Protein AF-A0A1X1FHA3-F1 (afdb_monomer)

Radius of gyration: 15.9 Å; Cα contacts (8 Å, |Δi|>4): 36; chains: 1; bounding box: 35×18×47 Å

Foldseek 3Di:
DDDDVLLVLLVVLLVQLVVLVVCLVPDPDDPVVSVVSNVVSVVSNVSSVVSVVVVVVVVVVVVVVD

Sequence (66 aa):
MSFSPKLIVADVSLIISIALGLFIQKASLADDVKIGLVILAGIFLMVSVVINLVVATQRRKEKRQK

pLDDT: mean 84.3, std 9.94, range [46.19, 92.81]

Organism: NCBI:txid152331

Solvent-accessible surface area (backbone atoms only — not comparable to full-atom values): 3653 Å² total; per-residue (Å²): 131,87,82,54,70,64,58,54,54,21,51,53,29,38,52,50,19,53,51,44,55,55,45,56,75,73,48,95,63,58,67,73,56,46,53,53,49,52,52,52,23,49,51,29,40,50,52,18,52,51,47,51,51,51,52,54,51,51,55,54,52,57,65,72,76,107

Secondary structure (DSSP, 8-state):
----HHHHHHHHHHHHHHHHHHHHHHS---HHHHHHHHHHHHHHHHHHHHHHHHHHHHHHHHHH--

Nearest PDB structures (foldseek):
  8oiq-assembly1_Aa  TM=6.187E-01  e=2.524E+00  Homo sapiens
  3ja6-assembly1_I  TM=7.513E-01  e=6.663E+00  Escherichia coli
  7xnj-assembly1_D  TM=8.056E-01  e=8.632E+00  Pseudomonas aeruginosa PAO1

Mean predicted aligned error: 6.42 Å

Structure (mmCIF, N/CA/C/O backbone):
data_AF-A0A1X1FHA3-F1
#
_entry.id   AF-A0A1X1FHA3-F1
#
loop_
_atom_site.group_PDB
_atom_site.id
_atom_site.type_symbol
_atom_site.label_atom_id
_atom_site.label_alt_id
_atom_site.label_comp_id
_atom_site.label_asym_id
_atom_site.label_entity_id
_atom_site.label_seq_id
_atom_site.pdbx_PDB_ins_code
_atom_site.Cartn_x
_atom_site.Cartn_y
_atom_site.Cartn_z
_atom_site.occupancy
_atom_site.B_iso_or_equiv
_atom_site.auth_seq_id
_atom_site.auth_comp_id
_atom_site.auth_asym_id
_atom_site.auth_atom_id
_atom_site.pdbx_PDB_model_num
ATOM 1 N N . MET A 1 1 ? -18.265 13.794 13.547 1.00 46.19 1 MET A N 1
ATOM 2 C CA . MET A 1 1 ? -17.613 12.550 13.080 1.00 46.19 1 MET A CA 1
ATOM 3 C C . MET A 1 1 ? -16.121 12.698 13.324 1.00 46.19 1 MET A C 1
ATOM 5 O O . MET A 1 1 ? -15.516 13.572 12.724 1.00 46.19 1 MET A O 1
ATOM 9 N N . SER A 1 2 ? -15.552 11.956 14.277 1.00 47.91 2 SER A N 1
ATOM 10 C CA . SER A 1 2 ? -14.116 12.041 14.577 1.00 47.91 2 SER A CA 1
ATOM 11 C C . SER A 1 2 ? -13.333 11.460 13.396 1.00 47.91 2 SER A C 1
ATOM 13 O O . SER A 1 2 ? -13.450 10.271 13.095 1.00 47.91 2 SER A O 1
ATOM 15 N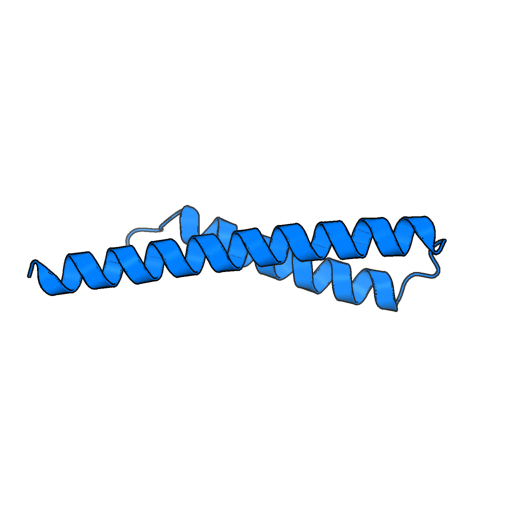 N . PHE A 1 3 ? -12.613 12.323 12.678 1.00 58.66 3 PHE A N 1
ATOM 16 C CA . PHE A 1 3 ? -11.676 11.933 11.629 1.00 58.66 3 PHE A CA 1
ATOM 17 C C . PHE A 1 3 ? -10.631 10.999 12.244 1.00 58.66 3 PHE A C 1
ATOM 19 O O . PHE A 1 3 ? -9.939 11.393 13.176 1.00 58.66 3 PHE A O 1
ATOM 26 N N . SER A 1 4 ? -10.525 9.762 11.749 1.00 72.00 4 SER A N 1
ATOM 27 C CA . SER A 1 4 ? -9.450 8.850 12.145 1.00 72.00 4 SER A CA 1
ATOM 28 C C . SER A 1 4 ? -8.325 8.975 11.118 1.00 72.00 4 SER A C 1
ATOM 30 O O . SER A 1 4 ? -8.486 8.462 10.008 1.00 72.00 4 SER A O 1
ATOM 32 N N . PRO A 1 5 ? -7.187 9.619 11.447 1.00 76.88 5 PRO A N 1
ATOM 33 C CA . PRO A 1 5 ? -6.068 9.791 10.514 1.00 76.88 5 PRO A CA 1
ATOM 34 C C . PRO A 1 5 ? -5.584 8.463 9.917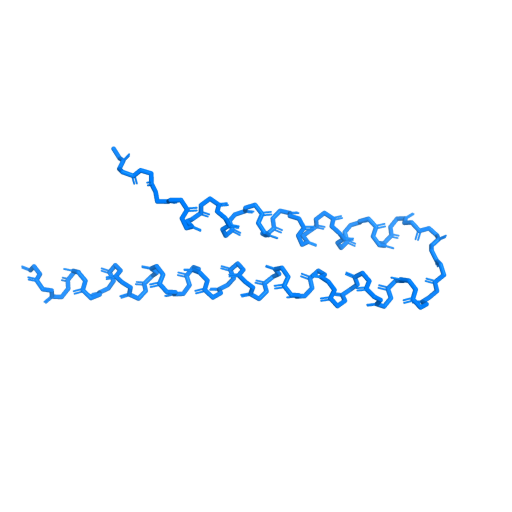 1.00 76.88 5 PRO A C 1
ATOM 36 O O . PRO A 1 5 ? -5.121 8.416 8.785 1.00 76.88 5 PRO A O 1
ATOM 39 N N . LYS A 1 6 ? -5.771 7.360 10.654 1.00 79.81 6 LYS A N 1
ATOM 40 C CA . LYS A 1 6 ? -5.450 5.996 10.220 1.00 79.81 6 LYS A CA 1
ATOM 41 C C . LYS A 1 6 ? -6.228 5.586 8.965 1.00 79.81 6 LYS A C 1
ATOM 43 O O . LYS A 1 6 ? -5.636 5.038 8.046 1.00 79.81 6 LYS A O 1
ATOM 48 N N . LEU A 1 7 ? -7.528 5.879 8.906 1.00 79.44 7 LEU A N 1
ATOM 49 C CA . LEU A 1 7 ? -8.365 5.525 7.753 1.00 79.44 7 LEU A CA 1
ATOM 50 C C . LEU A 1 7 ? -7.956 6.306 6.499 1.00 79.44 7 LEU A C 1
ATOM 52 O O . LEU A 1 7 ? -7.856 5.721 5.431 1.00 79.44 7 LEU A O 1
ATOM 56 N N . ILE A 1 8 ? -7.605 7.586 6.650 1.00 83.88 8 ILE A N 1
ATOM 57 C CA . ILE A 1 8 ? -7.113 8.408 5.534 1.00 83.88 8 ILE A CA 1
ATOM 58 C C . ILE A 1 8 ? -5.820 7.819 4.967 1.00 83.88 8 ILE A C 1
ATOM 60 O O . ILE A 1 8 ? -5.679 7.681 3.758 1.00 83.88 8 ILE A O 1
ATOM 64 N N . VAL A 1 9 ? -4.879 7.436 5.837 1.00 85.00 9 VAL A N 1
ATOM 65 C CA . VAL A 1 9 ? -3.619 6.811 5.408 1.00 85.00 9 VAL A CA 1
ATOM 66 C C . VAL A 1 9 ? -3.882 5.494 4.675 1.00 85.00 9 VAL A C 1
ATOM 68 O O . VAL A 1 9 ? -3.224 5.223 3.671 1.00 85.00 9 VAL A O 1
ATOM 71 N N . ALA A 1 10 ? -4.856 4.697 5.123 1.00 87.19 10 ALA A N 1
ATOM 72 C CA . ALA A 1 10 ? -5.243 3.464 4.441 1.00 87.19 10 ALA A CA 1
ATOM 73 C C . ALA A 1 10 ? -5.813 3.724 3.037 1.00 87.19 10 ALA A C 1
ATOM 75 O O . ALA A 1 10 ? -5.419 3.039 2.090 1.00 87.19 10 ALA A O 1
ATOM 76 N N . ASP A 1 11 ? -6.685 4.723 2.895 1.00 87.25 11 ASP A N 1
ATOM 77 C CA . ASP A 1 11 ? -7.311 5.083 1.618 1.00 87.25 11 ASP A CA 1
ATOM 78 C C . ASP A 1 11 ? -6.291 5.678 0.639 1.00 87.25 11 ASP A C 1
ATOM 80 O O . ASP A 1 11 ? -6.225 5.269 -0.519 1.00 87.25 11 ASP A O 1
ATOM 84 N N . VAL A 1 12 ? -5.424 6.580 1.106 1.00 89.50 12 VAL A N 1
ATOM 85 C CA . VAL A 1 12 ? -4.348 7.157 0.285 1.00 89.50 12 VAL A CA 1
ATOM 86 C C . VAL A 1 12 ? -3.362 6.075 -0.164 1.00 89.50 12 VAL A C 1
ATOM 88 O O . VAL A 1 12 ? -2.992 6.037 -1.336 1.00 89.50 12 VAL A O 1
ATOM 91 N N . SER A 1 13 ? -2.983 5.152 0.728 1.00 88.62 13 SER A N 1
ATOM 92 C CA . SER A 1 13 ? -2.100 4.028 0.377 1.00 88.62 13 SER A CA 1
ATOM 93 C C . SER A 1 13 ? -2.730 3.125 -0.687 1.00 88.62 13 SER A C 1
ATOM 95 O O . SER A 1 13 ? -2.048 2.686 -1.613 1.00 88.62 13 SER A O 1
ATOM 97 N N . LEU A 1 14 ? -4.042 2.885 -0.598 1.00 90.19 14 LEU A N 1
ATOM 98 C CA . LEU A 1 14 ? -4.775 2.104 -1.593 1.00 90.19 14 LEU A CA 1
ATOM 99 C C . LEU A 1 14 ? -4.799 2.803 -2.957 1.00 90.19 14 LEU A C 1
ATOM 101 O O . LEU A 1 14 ? -4.500 2.176 -3.972 1.00 90.19 14 LEU A O 1
ATOM 105 N N . ILE A 1 15 ? -5.112 4.102 -2.978 1.00 91.75 15 ILE A N 1
ATOM 106 C CA . ILE A 1 15 ? -5.136 4.909 -4.204 1.00 91.75 15 ILE A CA 1
ATOM 107 C C . ILE A 1 15 ? -3.762 4.886 -4.884 1.00 91.75 15 ILE A C 1
ATOM 109 O O . ILE A 1 15 ? -3.684 4.663 -6.091 1.00 91.75 15 ILE A O 1
ATOM 113 N N . ILE A 1 16 ? -2.677 5.049 -4.118 1.00 89.56 16 ILE A N 1
ATOM 114 C CA . ILE A 1 16 ? -1.301 5.000 -4.636 1.00 89.56 16 ILE A CA 1
ATOM 115 C C . ILE A 1 16 ? -0.976 3.618 -5.216 1.00 89.56 16 ILE A C 1
ATOM 117 O O . ILE A 1 16 ? -0.411 3.537 -6.305 1.00 89.56 16 ILE A O 1
ATOM 121 N N . SER A 1 17 ? -1.361 2.535 -4.535 1.00 88.75 17 SER A N 1
ATOM 122 C CA . SER A 1 17 ? -1.152 1.164 -5.023 1.00 88.75 17 SER A CA 1
ATOM 123 C C . SER A 1 17 ? -1.838 0.926 -6.377 1.00 88.75 17 SER A C 1
ATOM 125 O O . SER A 1 17 ? -1.210 0.439 -7.319 1.00 88.75 17 SER A O 1
ATOM 127 N N . ILE A 1 18 ? -3.099 1.350 -6.515 1.00 88.69 18 ILE A N 1
ATOM 128 C CA . ILE A 1 18 ? -3.862 1.222 -7.765 1.00 88.69 18 ILE A CA 1
ATOM 129 C C . ILE A 1 18 ? -3.253 2.097 -8.868 1.00 88.69 18 ILE A C 1
ATOM 131 O O . ILE A 1 18 ? -3.078 1.636 -9.998 1.00 88.69 18 ILE A O 1
ATOM 135 N N . ALA A 1 19 ? -2.896 3.344 -8.550 1.00 90.00 19 ALA A N 1
ATOM 136 C CA . ALA A 1 19 ? -2.279 4.265 -9.499 1.00 90.00 19 ALA A CA 1
ATOM 137 C C . ALA A 1 19 ? -0.941 3.726 -10.029 1.00 90.00 19 ALA A C 1
ATOM 139 O O . ALA A 1 19 ? -0.705 3.769 -11.236 1.00 90.00 19 ALA A O 1
ATOM 140 N N . LEU A 1 20 ? -0.105 3.154 -9.155 1.00 88.56 20 LEU A N 1
ATOM 141 C CA . LEU A 1 20 ? 1.135 2.481 -9.543 1.00 88.56 20 LEU A CA 1
ATOM 142 C C . LEU A 1 20 ? 0.859 1.297 -10.471 1.00 88.56 20 LEU A C 1
ATOM 144 O O . LEU A 1 20 ? 1.490 1.195 -11.519 1.00 88.56 20 LEU A O 1
ATOM 148 N N . GLY A 1 21 ? -0.117 0.445 -10.149 1.00 87.56 21 GLY A N 1
ATOM 149 C CA . GLY A 1 21 ? -0.498 -0.681 -11.006 1.00 87.56 21 GLY A CA 1
ATOM 150 C C . GLY A 1 21 ? -0.939 -0.255 -12.412 1.00 87.56 21 GLY A C 1
ATOM 151 O O . GLY A 1 21 ? -0.535 -0.870 -13.401 1.00 87.56 21 GLY A O 1
ATOM 152 N N . LEU A 1 22 ? -1.723 0.822 -12.522 1.00 88.94 22 LEU A N 1
ATOM 153 C CA . LEU A 1 22 ? -2.140 1.386 -13.813 1.00 88.94 22 LEU A CA 1
ATOM 154 C C . LEU A 1 22 ? -0.976 2.043 -14.563 1.00 88.94 22 LEU A C 1
ATOM 156 O O . LEU A 1 22 ? -0.888 1.934 -15.786 1.00 88.94 22 LEU A O 1
ATOM 160 N N . PHE A 1 23 ? -0.079 2.713 -13.840 1.00 88.62 23 PHE A N 1
ATOM 161 C CA . PHE A 1 23 ? 1.101 3.345 -14.416 1.00 88.62 23 PHE A CA 1
ATOM 162 C C . PHE A 1 23 ? 2.069 2.309 -14.996 1.00 88.62 23 PHE A C 1
ATOM 164 O O . PHE A 1 23 ? 2.495 2.456 -16.138 1.00 88.62 23 PHE A O 1
ATOM 171 N N . ILE A 1 24 ? 2.346 1.222 -1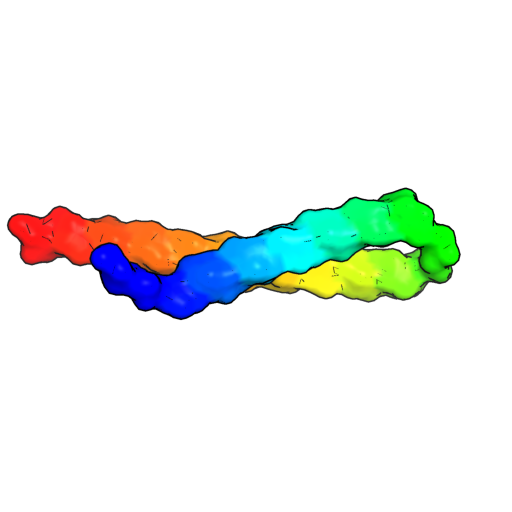4.267 1.00 86.50 24 ILE A N 1
ATOM 172 C CA . ILE A 1 24 ? 3.218 0.124 -14.718 1.00 86.50 24 ILE A CA 1
ATOM 173 C C . ILE A 1 24 ? 2.699 -0.504 -16.017 1.00 86.50 24 ILE A C 1
ATOM 175 O O . ILE A 1 24 ? 3.491 -0.818 -16.899 1.00 86.50 24 ILE A O 1
ATOM 179 N N . GLN A 1 25 ? 1.378 -0.660 -16.159 1.00 82.12 25 GLN A N 1
ATOM 180 C CA . GLN A 1 25 ? 0.777 -1.226 -17.373 1.00 82.12 25 GLN A CA 1
ATOM 181 C C . GLN A 1 25 ? 0.893 -0.305 -18.594 1.00 82.12 25 GLN A C 1
ATOM 183 O O . GLN A 1 25 ? 0.967 -0.791 -19.719 1.00 82.12 25 GLN A O 1
ATOM 188 N N . LYS A 1 26 ? 0.886 1.019 -18.392 1.00 84.75 26 LYS A N 1
ATOM 189 C CA . LYS A 1 26 ? 0.938 2.005 -19.484 1.00 84.75 26 LYS A CA 1
ATOM 190 C C . LYS A 1 26 ? 2.353 2.462 -19.830 1.00 84.75 26 LYS A C 1
ATOM 192 O O . LYS A 1 26 ? 2.577 2.943 -20.937 1.00 84.75 26 LYS A O 1
ATOM 197 N N . ALA A 1 27 ? 3.289 2.361 -18.894 1.00 81.31 27 ALA A N 1
ATOM 198 C CA . ALA A 1 27 ? 4.643 2.856 -19.069 1.00 81.31 27 ALA A CA 1
ATOM 199 C C . ALA A 1 27 ? 5.560 1.785 -19.682 1.00 81.31 27 ALA A C 1
ATOM 201 O O . ALA A 1 27 ? 5.682 0.670 -19.172 1.00 81.31 27 ALA A O 1
ATOM 202 N N . SER A 1 28 ? 6.275 2.144 -20.752 1.00 79.00 28 SER A N 1
ATOM 203 C CA . SER A 1 28 ? 7.338 1.308 -21.325 1.00 79.00 28 SER A CA 1
ATOM 204 C C . SER A 1 28 ? 8.618 1.435 -20.494 1.00 79.00 28 SER A C 1
ATOM 206 O O . SER A 1 28 ? 9.569 2.110 -20.880 1.00 79.00 28 SER A O 1
ATOM 208 N N . LEU A 1 29 ? 8.610 0.824 -19.312 1.00 82.81 29 LEU A N 1
ATOM 209 C CA . LEU A 1 29 ? 9.745 0.782 -18.388 1.00 82.81 29 LEU A CA 1
ATOM 210 C C . LEU A 1 29 ? 10.605 -0.466 -18.627 1.00 82.81 29 LEU A C 1
ATOM 212 O O . LEU A 1 29 ? 10.110 -1.477 -19.130 1.00 82.81 29 LEU A O 1
ATOM 216 N N . ALA A 1 30 ? 11.874 -0.408 -18.221 1.00 86.69 30 ALA A N 1
ATOM 217 C CA . ALA A 1 30 ? 12.725 -1.593 -18.135 1.00 86.69 30 ALA A CA 1
ATOM 218 C C . ALA A 1 30 ? 12.139 -2.605 -17.134 1.00 86.69 30 ALA A C 1
ATOM 220 O O . ALA A 1 30 ? 11.531 -2.212 -16.133 1.00 86.69 30 ALA A O 1
ATOM 221 N N . ASP A 1 31 ? 12.318 -3.898 -17.395 1.00 85.94 31 ASP A N 1
ATOM 222 C CA . ASP A 1 31 ? 11.633 -4.950 -16.637 1.00 85.94 31 ASP A CA 1
ATOM 223 C C . ASP A 1 31 ? 12.039 -4.981 -15.155 1.00 85.94 31 ASP A C 1
ATOM 225 O O . ASP A 1 31 ? 11.168 -5.107 -14.293 1.00 85.94 31 ASP A O 1
ATOM 229 N N . ASP A 1 32 ? 13.307 -4.705 -14.836 1.00 88.75 32 ASP A N 1
ATOM 230 C CA . ASP A 1 32 ? 13.785 -4.577 -13.449 1.00 88.75 32 ASP A CA 1
ATOM 231 C C . ASP A 1 32 ? 13.066 -3.451 -12.684 1.00 88.75 32 ASP A C 1
ATOM 233 O O . ASP A 1 32 ? 12.704 -3.591 -11.513 1.00 88.75 32 ASP A O 1
ATOM 237 N N . VAL A 1 33 ? 12.788 -2.334 -13.366 1.00 87.44 33 VAL A N 1
ATOM 238 C CA . VAL A 1 33 ? 12.072 -1.187 -12.787 1.00 87.44 33 VAL A CA 1
ATOM 239 C C . VAL A 1 33 ? 10.597 -1.527 -12.583 1.00 87.44 33 VAL A C 1
ATOM 241 O O . VAL A 1 33 ? 10.031 -1.193 -11.541 1.00 87.44 33 VAL A O 1
ATOM 244 N N . LYS A 1 34 ? 9.967 -2.235 -13.532 1.00 86.50 34 LYS A N 1
ATOM 245 C CA . LYS A 1 34 ? 8.582 -2.711 -13.376 1.00 86.50 34 LYS A CA 1
ATOM 246 C C . LYS A 1 34 ? 8.454 -3.628 -12.166 1.00 86.50 34 LYS A C 1
ATOM 248 O O . LYS A 1 34 ? 7.538 -3.438 -11.371 1.00 86.50 34 LYS A O 1
ATOM 253 N N . ILE A 1 35 ? 9.380 -4.571 -11.995 1.00 89.19 35 ILE A N 1
ATOM 254 C CA . ILE A 1 35 ? 9.400 -5.490 -10.848 1.00 89.19 35 ILE A CA 1
ATOM 255 C C . ILE A 1 35 ? 9.502 -4.704 -9.535 1.00 89.19 35 ILE A C 1
ATOM 257 O O . ILE A 1 35 ? 8.706 -4.934 -8.622 1.00 89.19 35 ILE A O 1
ATOM 261 N N . GLY A 1 36 ? 10.405 -3.719 -9.457 1.00 89.88 36 GLY A N 1
ATOM 262 C CA . GLY A 1 36 ? 10.524 -2.843 -8.288 1.00 89.88 36 GLY A CA 1
ATOM 263 C C . GLY A 1 36 ? 9.229 -2.085 -7.965 1.00 89.88 36 GLY A C 1
ATOM 264 O O . GLY A 1 36 ? 8.808 -2.031 -6.807 1.00 89.88 36 GLY A O 1
ATOM 265 N N . LEU A 1 37 ? 8.548 -1.554 -8.984 1.00 88.88 37 LEU A N 1
ATOM 266 C CA . LEU A 1 37 ? 7.279 -0.840 -8.813 1.00 88.88 37 LEU A CA 1
ATOM 267 C C . LEU A 1 37 ? 6.118 -1.765 -8.418 1.00 88.88 37 LEU A C 1
ATOM 269 O O . LEU A 1 37 ? 5.261 -1.353 -7.638 1.00 88.88 37 LEU A O 1
ATOM 273 N N . VAL A 1 38 ? 6.093 -3.011 -8.902 1.00 89.75 38 VAL A N 1
ATOM 274 C CA .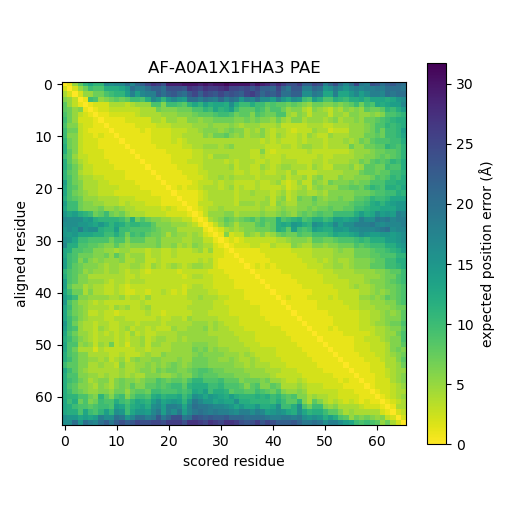 VAL A 1 38 ? 5.101 -4.019 -8.487 1.00 89.75 38 VAL A CA 1
ATOM 275 C C . VAL A 1 38 ? 5.267 -4.357 -7.006 1.00 89.75 38 VAL A C 1
ATOM 277 O O . VAL A 1 38 ? 4.280 -4.373 -6.269 1.00 89.75 38 VAL A O 1
ATOM 280 N N . ILE A 1 39 ? 6.505 -4.570 -6.547 1.00 92.06 39 ILE A N 1
ATOM 281 C CA . ILE A 1 39 ? 6.798 -4.814 -5.126 1.00 92.06 39 ILE A CA 1
ATOM 282 C C . ILE A 1 39 ? 6.343 -3.618 -4.284 1.00 92.06 39 ILE A C 1
ATOM 284 O O . ILE A 1 39 ? 5.655 -3.793 -3.277 1.00 92.06 39 ILE A O 1
ATOM 288 N N . LEU A 1 40 ? 6.662 -2.398 -4.725 1.00 91.00 40 LEU A N 1
ATOM 289 C CA . LEU A 1 40 ? 6.256 -1.174 -4.041 1.00 91.00 40 LEU A CA 1
ATOM 290 C C . LEU A 1 40 ? 4.725 -1.043 -3.949 1.00 91.00 40 LEU A C 1
ATOM 292 O O . LEU A 1 40 ? 4.193 -0.767 -2.873 1.00 91.00 40 LEU A O 1
ATOM 296 N N . ALA A 1 41 ? 4.004 -1.298 -5.045 1.00 91.00 41 ALA A N 1
ATOM 297 C CA . ALA A 1 41 ? 2.542 -1.306 -5.057 1.00 91.00 4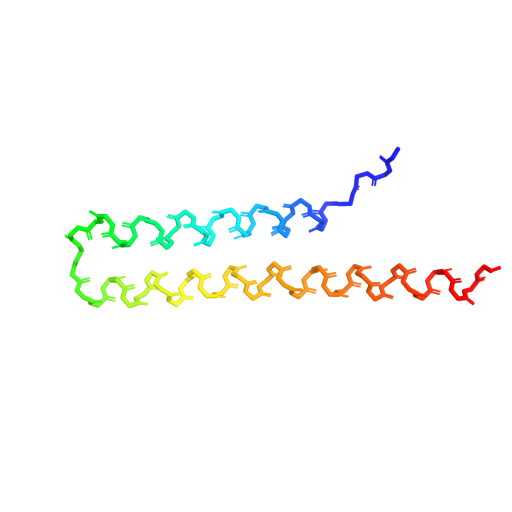1 ALA A CA 1
ATOM 298 C C . ALA A 1 41 ? 1.963 -2.358 -4.094 1.00 91.00 41 ALA A C 1
ATOM 300 O O . ALA A 1 41 ? 0.979 -2.079 -3.401 1.00 91.00 41 ALA A O 1
ATOM 301 N N . GLY A 1 42 ? 2.594 -3.534 -4.002 1.00 91.31 42 GLY A N 1
ATOM 302 C CA . GLY A 1 42 ? 2.232 -4.590 -3.056 1.00 91.31 42 GLY A CA 1
ATOM 303 C C . GLY A 1 42 ? 2.399 -4.175 -1.592 1.00 91.31 42 GLY A C 1
ATOM 304 O O . GLY A 1 42 ? 1.511 -4.431 -0.779 1.00 91.31 42 GLY A O 1
ATOM 305 N N . ILE A 1 43 ? 3.481 -3.468 -1.252 1.00 92.81 43 ILE A N 1
ATOM 306 C CA . ILE A 1 43 ? 3.698 -2.936 0.104 1.00 92.81 43 ILE A CA 1
ATOM 307 C C . ILE A 1 43 ? 2.586 -1.946 0.477 1.00 92.81 43 ILE A C 1
ATOM 309 O O . ILE A 1 43 ? 1.994 -2.060 1.551 1.00 92.81 43 ILE A O 1
ATOM 313 N N . PHE A 1 44 ? 2.245 -1.012 -0.417 1.00 90.00 44 PHE A N 1
ATOM 314 C CA . PHE A 1 44 ? 1.160 -0.053 -0.175 1.00 90.00 44 PHE A CA 1
ATOM 315 C C . PHE A 1 44 ? -0.203 -0.729 0.005 1.00 90.00 44 PHE A C 1
ATOM 317 O O . PHE A 1 44 ? -0.970 -0.349 0.896 1.00 90.00 44 PHE A O 1
ATOM 324 N N . LEU A 1 45 ? -0.485 -1.765 -0.789 1.00 90.69 45 LEU A N 1
ATOM 325 C CA . LEU A 1 45 ? -1.687 -2.581 -0.635 1.00 90.69 45 LEU A CA 1
ATOM 326 C C . LEU A 1 45 ? -1.724 -3.236 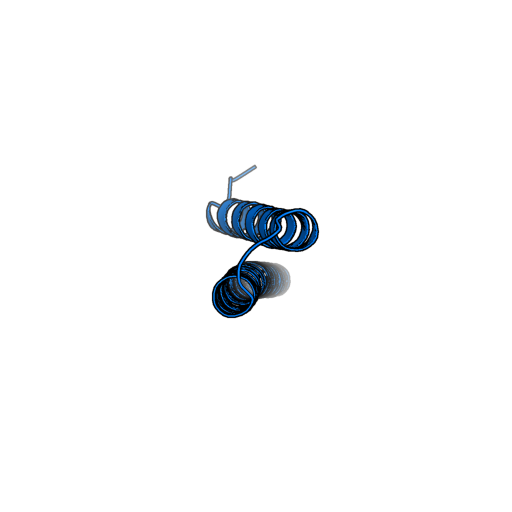0.754 1.00 90.69 45 LEU A C 1
ATOM 328 O O . LEU A 1 45 ? -2.731 -3.152 1.458 1.00 90.69 45 LEU A O 1
ATOM 332 N N . MET A 1 46 ? -0.614 -3.849 1.171 1.00 92.25 46 MET A N 1
ATOM 333 C CA . MET A 1 46 ? -0.512 -4.537 2.457 1.00 92.25 46 MET A CA 1
ATOM 334 C C . MET A 1 46 ? -0.754 -3.578 3.628 1.00 92.25 46 MET A C 1
ATOM 336 O O . MET A 1 46 ? -1.537 -3.891 4.524 1.00 92.25 46 MET A O 1
ATOM 340 N N . VAL A 1 47 ? -0.149 -2.386 3.599 1.00 88.81 47 VAL A N 1
ATOM 341 C CA . VAL A 1 47 ? -0.352 -1.348 4.624 1.00 88.81 47 VAL A CA 1
ATOM 342 C C . VAL A 1 47 ? -1.824 -0.934 4.705 1.00 88.81 47 VAL A C 1
ATOM 344 O O . VAL A 1 47 ? -2.383 -0.881 5.803 1.00 88.81 47 VAL A O 1
ATOM 347 N N . SER A 1 48 ? -2.479 -0.706 3.562 1.00 88.25 48 SER A N 1
ATOM 348 C CA . SER A 1 48 ? -3.905 -0.358 3.520 1.00 88.25 48 SER A CA 1
ATOM 349 C C . SER A 1 48 ? -4.783 -1.441 4.162 1.00 88.25 48 SER A C 1
ATOM 351 O O . SER A 1 48 ? -5.619 -1.150 5.025 1.00 88.25 48 SER A O 1
ATOM 353 N N . VAL A 1 49 ? -4.546 -2.709 3.809 1.00 90.75 49 VAL A N 1
ATOM 354 C CA . VAL A 1 49 ? -5.295 -3.855 4.345 1.00 90.75 49 VAL A CA 1
ATOM 355 C C . VAL A 1 49 ? -5.092 -3.994 5.853 1.00 90.75 49 VAL A C 1
ATOM 357 O O . VAL A 1 49 ? -6.068 -4.149 6.589 1.00 90.75 49 VAL A O 1
ATOM 360 N N . VAL A 1 50 ? -3.850 -3.899 6.337 1.00 91.81 50 VAL A N 1
ATOM 361 C C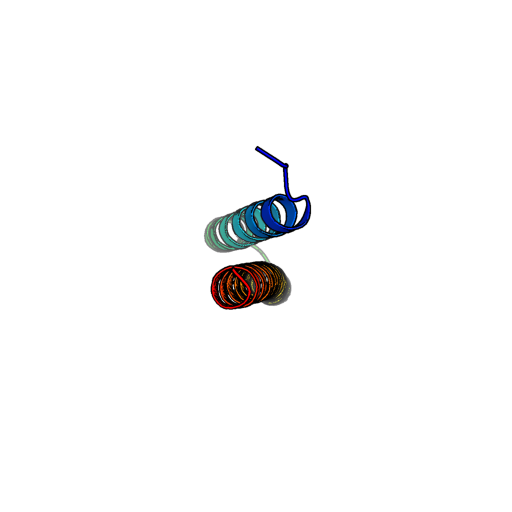A . VAL A 1 50 ? -3.537 -4.024 7.768 1.00 91.81 50 VAL A CA 1
ATOM 362 C C . VAL A 1 50 ? -4.230 -2.932 8.578 1.00 91.81 50 VAL A C 1
ATOM 364 O O . VAL A 1 50 ? -4.864 -3.235 9.590 1.00 91.81 50 VAL A O 1
ATOM 367 N N . ILE A 1 51 ? -4.170 -1.673 8.136 1.00 88.62 51 ILE A N 1
ATOM 368 C CA . ILE A 1 51 ? -4.821 -0.573 8.855 1.00 88.62 51 ILE A CA 1
ATOM 369 C C . ILE A 1 51 ? -6.339 -0.786 8.904 1.00 88.62 51 ILE A C 1
ATOM 371 O O . ILE A 1 51 ? -6.940 -0.663 9.976 1.00 88.62 51 ILE A O 1
ATOM 375 N N . ASN A 1 52 ? -6.953 -1.175 7.787 1.00 87.94 52 ASN A N 1
ATOM 376 C CA . ASN A 1 52 ? -8.383 -1.467 7.737 1.00 87.94 52 ASN A CA 1
ATOM 377 C C . ASN A 1 52 ? -8.780 -2.632 8.656 1.00 87.94 52 ASN A C 1
ATOM 379 O O . ASN A 1 52 ? -9.772 -2.529 9.384 1.00 87.94 52 ASN A O 1
ATOM 383 N N . LEU A 1 53 ? -7.985 -3.706 8.704 1.00 89.06 53 LEU A N 1
ATOM 384 C CA . LEU A 1 53 ? -8.204 -4.835 9.614 1.00 89.06 53 LEU A CA 1
ATOM 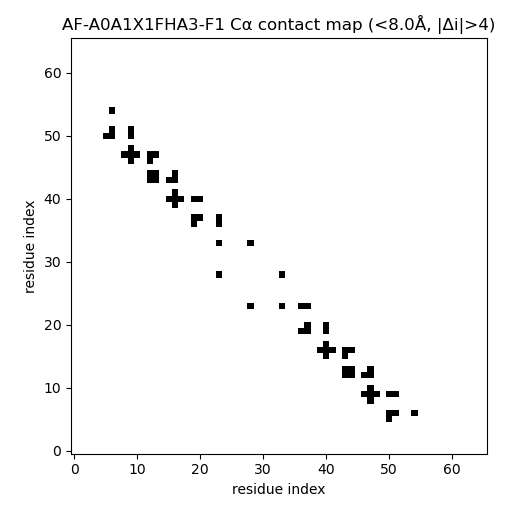385 C C . LEU A 1 53 ? -8.092 -4.426 11.086 1.00 89.06 53 LEU A C 1
ATOM 387 O O . LEU A 1 53 ? -8.938 -4.810 11.901 1.00 89.06 53 LEU A O 1
ATOM 391 N N . VAL A 1 54 ? -7.082 -3.626 11.441 1.00 89.31 54 VAL A N 1
ATOM 392 C CA . VAL A 1 54 ? -6.896 -3.125 12.810 1.00 89.31 54 VAL A CA 1
ATOM 393 C C . VAL A 1 54 ? -8.080 -2.253 13.220 1.00 89.31 54 VAL A C 1
ATOM 395 O O . VAL A 1 54 ? -8.651 -2.472 14.290 1.00 89.31 54 VAL A O 1
ATOM 398 N N . VAL A 1 55 ? -8.507 -1.316 12.369 1.00 87.44 55 VAL A N 1
ATOM 399 C CA . VAL A 1 55 ? -9.659 -0.445 12.650 1.00 87.44 55 VAL A CA 1
ATOM 400 C C . VAL A 1 55 ? -10.951 -1.256 12.771 1.00 87.44 55 VAL A C 1
ATOM 402 O O . VAL A 1 55 ? -11.730 -1.043 13.704 1.00 87.44 55 VAL A O 1
ATOM 405 N N . ALA A 1 56 ? -11.178 -2.229 11.885 1.00 86.75 56 ALA A N 1
ATOM 406 C CA . ALA A 1 56 ? -12.335 -3.118 11.966 1.00 86.75 56 ALA A CA 1
ATOM 407 C C . ALA A 1 56 ? -12.341 -3.928 13.273 1.00 86.75 56 ALA A C 1
ATOM 409 O O . ALA A 1 56 ? -13.384 -4.071 13.916 1.00 86.75 56 ALA A O 1
ATOM 410 N N . THR A 1 57 ? -11.175 -4.412 13.702 1.00 88.56 57 THR A N 1
ATOM 411 C CA . THR A 1 57 ? -11.015 -5.157 14.957 1.00 88.56 57 THR A CA 1
ATOM 412 C C . THR A 1 57 ? -11.265 -4.269 16.175 1.00 88.56 57 THR A C 1
ATOM 414 O O . THR A 1 57 ? -11.978 -4.685 17.089 1.00 88.56 57 THR A O 1
ATOM 417 N N . GLN A 1 58 ? -10.748 -3.036 16.184 1.00 86.69 58 GLN A N 1
ATOM 418 C CA . GLN A 1 58 ? -10.998 -2.058 17.252 1.00 86.69 58 GLN A CA 1
ATOM 419 C C . GLN A 1 58 ? -12.492 -1.750 17.390 1.00 86.69 58 GLN A C 1
ATOM 421 O O . GLN A 1 58 ? -13.048 -1.915 18.474 1.00 86.69 58 GLN A O 1
ATOM 426 N N . ARG A 1 59 ? -13.181 -1.456 16.279 1.00 85.25 59 ARG A N 1
ATOM 427 C CA . ARG A 1 59 ? -14.638 -1.228 16.273 1.00 85.25 59 ARG A CA 1
ATOM 428 C C . ARG A 1 59 ? -15.431 -2.424 16.804 1.00 85.25 59 ARG A C 1
ATOM 430 O O . ARG A 1 59 ? -16.446 -2.244 17.470 1.00 85.25 59 ARG A O 1
ATOM 437 N N . ARG A 1 60 ? -15.002 -3.658 16.508 1.00 82.94 60 ARG A N 1
ATOM 438 C CA . ARG A 1 60 ? -15.647 -4.875 17.037 1.00 82.94 60 ARG A CA 1
ATOM 439 C C . ARG A 1 60 ? -15.454 -5.023 18.546 1.00 82.94 60 ARG A C 1
ATOM 441 O O . ARG A 1 60 ? -16.390 -5.451 19.215 1.00 82.94 60 ARG A O 1
ATOM 448 N N . LYS A 1 61 ? -14.277 -4.673 19.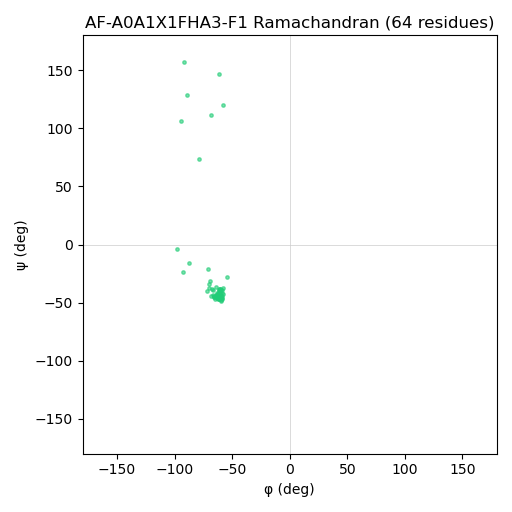078 1.00 85.00 61 LYS A N 1
ATOM 449 C CA . LYS A 1 61 ? -14.019 -4.680 20.528 1.00 85.00 61 LYS A CA 1
ATOM 450 C C . LYS A 1 61 ? -14.862 -3.625 21.248 1.00 85.00 61 LYS A C 1
ATOM 452 O O . LYS A 1 61 ? -15.518 -3.962 22.225 1.00 85.00 61 LYS A O 1
ATOM 457 N N . GLU A 1 62 ? -14.929 -2.405 20.716 1.00 82.31 62 GLU A N 1
ATOM 458 C CA . GLU A 1 62 ? -15.755 -1.321 21.273 1.00 82.31 62 GLU A CA 1
ATOM 459 C C . GLU A 1 62 ? -17.248 -1.679 21.313 1.00 82.31 62 GLU A C 1
ATOM 461 O O . GLU A 1 62 ? -17.928 -1.390 22.291 1.00 82.31 62 GLU A O 1
ATOM 466 N N . LYS A 1 63 ? -17.760 -2.368 20.284 1.00 80.31 63 LYS A N 1
ATOM 467 C CA . LYS A 1 63 ? -19.158 -2.833 20.243 1.00 80.31 63 LYS A CA 1
ATOM 468 C C . LYS A 1 63 ? -19.481 -3.971 21.214 1.00 80.31 63 LYS A C 1
ATOM 470 O O . LYS A 1 63 ? -20.652 -4.184 21.477 1.00 80.31 63 LYS A O 1
ATOM 475 N N . ARG A 1 64 ? -18.487 -4.730 21.688 1.00 74.00 64 ARG A N 1
ATOM 476 C CA . ARG A 1 64 ? -18.681 -5.798 22.689 1.00 74.00 64 ARG A CA 1
ATOM 477 C C . ARG A 1 64 ? -18.593 -5.291 24.130 1.00 74.00 64 ARG A C 1
ATOM 479 O O . ARG A 1 64 ? -18.958 -6.029 25.034 1.00 74.00 64 ARG A O 1
ATOM 486 N N . GLN A 1 65 ? -18.052 -4.090 24.339 1.00 63.75 65 GLN A N 1
ATOM 487 C CA . GLN A 1 65 ? -17.920 -3.459 25.658 1.00 63.75 65 GLN A CA 1
ATOM 488 C C . GLN A 1 65 ? -19.036 -2.445 25.965 1.00 63.75 65 GLN A C 1
ATOM 490 O O . GLN A 1 65 ? -19.064 -1.907 27.069 1.00 63.75 65 GLN A O 1
ATOM 495 N N . LYS A 1 66 ? -19.930 -2.181 25.007 1.00 50.97 66 LYS A N 1
ATOM 496 C CA . LYS A 1 66 ? -21.195 -1.462 25.206 1.00 50.97 66 LYS A CA 1
ATOM 497 C C . LYS A 1 66 ? -22.338 -2.457 25.306 1.00 50.97 66 LYS A C 1
ATOM 499 O O . LYS A 1 66 ? -23.283 -2.142 26.054 1.00 50.97 66 LYS A O 1
#